Protein AF-A0A962IP08-F1 (afdb_monomer_lite)

Sequence (104 aa):
ALADPRTLIITAAREDRSSFGCGPDSDFTYFGRAYFIHALNQVGDLQSAFKLAAEEIAEREAEEERLASEPQIRVGAEISARLEAWQQGFELGPVLEWPLAERP

Structure (mmCIF, N/CA/C/O backbone):
data_AF-A0A962IP08-F1
#
_entry.id   AF-A0A962IP08-F1
#
loop_
_atom_site.group_PDB
_atom_site.id
_atom_site.type_symbol
_atom_site.label_atom_id
_atom_site.label_alt_id
_atom_site.label_comp_id
_atom_site.label_asym_id
_atom_site.label_entity_id
_atom_site.label_seq_id
_atom_site.pdbx_PDB_ins_code
_atom_site.Cartn_x
_atom_site.Cartn_y
_atom_site.Cartn_z
_atom_site.occupancy
_atom_site.B_iso_or_equiv
_atom_site.auth_seq_id
_atom_site.auth_comp_id
_atom_site.auth_asym_id
_atom_site.auth_atom_id
_atom_site.pdbx_PDB_model_num
ATOM 1 N N . ALA A 1 1 ? -6.914 -17.947 10.517 1.00 79.50 1 ALA A N 1
ATOM 2 C CA . ALA A 1 1 ? -6.515 -17.410 9.198 1.00 79.50 1 ALA A CA 1
ATOM 3 C C . ALA A 1 1 ? -6.213 -15.927 9.370 1.00 79.50 1 ALA A C 1
ATOM 5 O O . ALA A 1 1 ? -6.748 -15.362 10.311 1.00 79.50 1 ALA A O 1
ATOM 6 N N . LEU A 1 2 ? -5.371 -15.319 8.523 1.00 90.62 2 LEU A N 1
ATOM 7 C CA . LEU A 1 2 ? -5.099 -13.875 8.609 1.00 90.62 2 LEU A CA 1
ATOM 8 C C . LEU A 1 2 ? -6.341 -13.051 8.238 1.00 90.62 2 LEU A C 1
ATOM 10 O O . LEU A 1 2 ? -6.596 -12.036 8.864 1.00 90.62 2 LEU A O 1
ATOM 14 N N . ALA A 1 3 ? -7.111 -13.505 7.244 1.00 96.06 3 ALA A N 1
ATOM 15 C CA . ALA A 1 3 ? -8.356 -12.865 6.834 1.00 96.06 3 ALA A CA 1
ATOM 16 C C . ALA A 1 3 ? -9.519 -13.279 7.742 1.00 96.06 3 ALA A C 1
ATOM 18 O O . ALA A 1 3 ? -9.918 -14.446 7.757 1.00 96.06 3 ALA A O 1
ATOM 19 N N . ASP A 1 4 ? -10.078 -12.302 8.449 1.00 97.44 4 ASP A N 1
ATOM 20 C CA . ASP A 1 4 ? -11.296 -12.416 9.250 1.00 97.44 4 ASP A CA 1
ATOM 21 C C . ASP A 1 4 ? -12.070 -11.071 9.300 1.00 97.44 4 ASP A C 1
ATOM 23 O O . ASP A 1 4 ? -11.540 -10.040 8.863 1.00 97.44 4 ASP A O 1
ATOM 27 N N . PRO A 1 5 ? -13.319 -11.037 9.814 1.00 98.19 5 PRO A N 1
ATOM 28 C CA . PRO A 1 5 ? -14.139 -9.820 9.850 1.00 98.19 5 PRO A CA 1
ATOM 29 C C . PRO A 1 5 ? -13.519 -8.606 10.565 1.00 98.19 5 PRO A C 1
ATOM 31 O O . PRO A 1 5 ? -13.946 -7.484 10.305 1.00 98.19 5 PRO A O 1
ATOM 34 N N . ARG A 1 6 ? -12.529 -8.796 11.439 1.00 97.38 6 ARG A N 1
ATOM 35 C CA . ARG A 1 6 ? -11.844 -7.770 12.245 1.00 97.38 6 ARG A CA 1
ATOM 36 C C . ARG A 1 6 ? -10.500 -7.338 11.661 1.00 97.38 6 ARG A C 1
ATOM 38 O O . ARG A 1 6 ? -9.773 -6.591 12.312 1.00 97.38 6 ARG A O 1
ATOM 45 N N . THR A 1 7 ? -10.168 -7.770 10.447 1.00 97.88 7 THR A N 1
ATOM 46 C CA . THR A 1 7 ? -8.867 -7.492 9.823 1.00 97.88 7 THR A CA 1
ATOM 47 C C . THR A 1 7 ? -8.999 -6.697 8.532 1.00 97.88 7 THR A C 1
ATOM 49 O O . THR A 1 7 ? -9.889 -6.937 7.713 1.00 97.88 7 THR A O 1
ATOM 52 N N . LEU A 1 8 ? -8.091 -5.736 8.361 1.00 97.75 8 LEU A N 1
ATOM 53 C CA . LEU A 1 8 ? -7.771 -5.114 7.083 1.00 97.75 8 LEU A CA 1
ATOM 54 C C . LEU A 1 8 ? -6.440 -5.711 6.629 1.00 97.75 8 LEU A C 1
ATOM 56 O O . LEU A 1 8 ? -5.458 -5.645 7.367 1.00 97.75 8 LEU A O 1
ATOM 60 N N . ILE A 1 9 ? -6.402 -6.285 5.433 1.00 97.88 9 ILE A N 1
ATOM 61 C CA . ILE A 1 9 ? -5.179 -6.836 4.849 1.00 97.88 9 ILE A CA 1
ATOM 62 C C . ILE A 1 9 ? -4.938 -6.124 3.534 1.00 97.88 9 ILE A C 1
ATOM 64 O O . ILE A 1 9 ? -5.827 -6.079 2.685 1.00 97.88 9 ILE A O 1
ATOM 68 N N . ILE A 1 10 ? -3.727 -5.610 3.365 1.00 98.31 10 ILE A N 1
ATOM 69 C CA . ILE A 1 10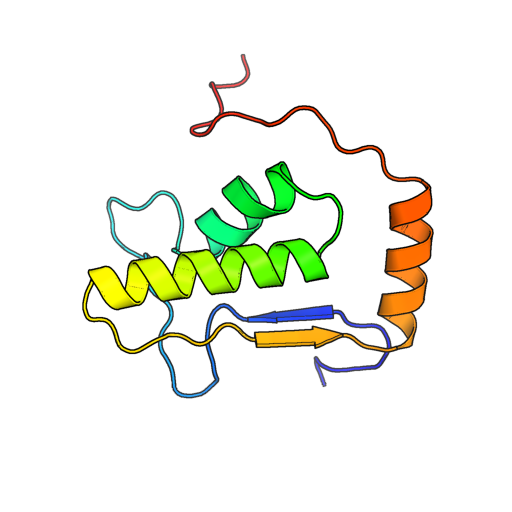 ? -3.262 -5.034 2.111 1.00 98.31 10 ILE A CA 1
ATOM 70 C C . ILE A 1 10 ? -1.979 -5.760 1.715 1.00 98.31 10 ILE A C 1
ATOM 72 O O . ILE A 1 10 ? -1.098 -5.956 2.554 1.00 98.31 10 ILE A O 1
ATOM 76 N N . THR A 1 11 ? -1.881 -6.180 0.456 1.00 98.19 11 THR A N 1
ATOM 77 C CA . THR A 1 11 ? -0.678 -6.806 -0.100 1.00 98.19 11 THR A CA 1
ATOM 78 C C . THR A 1 11 ? -0.158 -5.996 -1.277 1.00 98.19 11 THR A C 1
ATOM 80 O O . THR A 1 11 ? -0.928 -5.474 -2.081 1.00 98.19 11 THR A O 1
ATOM 83 N N . ALA A 1 12 ? 1.168 -5.919 -1.389 1.00 98.25 12 ALA A N 1
ATOM 84 C CA . 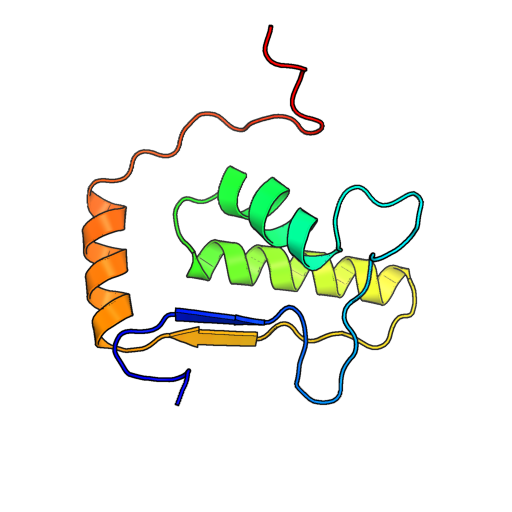ALA A 1 12 ? 1.842 -5.192 -2.462 1.00 98.25 12 ALA A CA 1
ATOM 85 C C . ALA A 1 12 ? 1.710 -5.862 -3.841 1.00 98.25 12 ALA A C 1
ATOM 87 O O . ALA A 1 12 ? 1.985 -5.224 -4.846 1.00 98.25 12 ALA A O 1
ATOM 88 N N . ALA A 1 13 ? 1.310 -7.136 -3.887 1.00 98.44 13 ALA A N 1
ATOM 89 C CA . ALA A 1 13 ? 1.100 -7.875 -5.124 1.00 98.44 13 ALA A CA 1
ATOM 90 C C . ALA A 1 13 ? 0.051 -8.984 -4.950 1.00 98.44 13 ALA A C 1
ATOM 92 O O . ALA A 1 13 ? -0.256 -9.400 -3.820 1.00 98.44 13 ALA A O 1
ATOM 93 N N . ARG A 1 14 ? -0.466 -9.476 -6.078 1.00 98.44 14 ARG A N 1
ATOM 94 C CA . ARG A 1 14 ? -1.246 -10.716 -6.188 1.00 98.44 14 ARG A CA 1
ATOM 95 C C . ARG A 1 14 ? -0.365 -11.940 -5.903 1.00 98.44 14 ARG A C 1
ATOM 97 O O . ARG A 1 14 ? 0.855 -11.880 -6.003 1.00 98.44 14 ARG A O 1
ATOM 104 N N . GLU A 1 15 ? -0.993 -13.061 -5.554 1.00 97.31 15 GLU A N 1
ATOM 105 C CA . GLU A 1 15 ? -0.316 -14.283 -5.086 1.00 97.31 15 GLU A CA 1
ATOM 106 C C . GLU A 1 15 ? 0.732 -14.874 -6.048 1.00 97.31 15 GLU A C 1
ATOM 108 O O . GLU A 1 15 ? 1.698 -15.485 -5.602 1.00 97.31 15 GLU A O 1
ATOM 113 N N . ASP A 1 16 ? 0.558 -14.685 -7.352 1.00 97.50 16 ASP A N 1
ATOM 114 C CA . ASP A 1 16 ? 1.415 -15.192 -8.429 1.00 97.50 16 ASP A CA 1
ATOM 115 C C . ASP A 1 16 ? 2.161 -14.057 -9.162 1.00 97.50 16 ASP A C 1
ATOM 117 O O . ASP A 1 16 ? 2.671 -14.242 -10.272 1.00 97.50 16 ASP A O 1
ATOM 121 N N . ARG A 1 17 ? 2.221 -12.867 -8.554 1.00 97.56 17 ARG A N 1
ATOM 122 C CA . ARG A 1 17 ? 2.919 -11.686 -9.072 1.00 97.56 17 ARG A CA 1
ATOM 123 C C . ARG A 1 17 ? 4.065 -11.285 -8.150 1.00 97.56 17 ARG A C 1
ATOM 125 O O . ARG A 1 17 ? 4.086 -11.593 -6.962 1.00 97.56 17 ARG A O 1
ATOM 132 N N . SER A 1 18 ? 5.039 -10.577 -8.713 1.00 96.81 18 SER A N 1
ATOM 133 C CA . SER A 1 18 ? 6.102 -9.931 -7.936 1.00 96.81 18 SER A CA 1
ATOM 134 C C . SER A 1 18 ? 5.740 -8.479 -7.639 1.00 96.81 18 SER A C 1
ATOM 136 O O . SER A 1 18 ? 5.084 -7.831 -8.444 1.00 96.81 18 SER A O 1
ATOM 138 N N . SER A 1 19 ? 6.209 -7.974 -6.499 1.00 96.12 19 SER A N 1
ATOM 139 C CA . SER A 1 19 ? 6.272 -6.537 -6.201 1.00 96.12 19 SER A CA 1
ATOM 140 C C . SER A 1 19 ? 7.669 -6.009 -6.542 1.00 96.12 19 SER A C 1
ATOM 142 O O . SER A 1 19 ? 8.643 -6.765 -6.510 1.00 96.12 19 SER A O 1
ATOM 144 N N . PHE A 1 20 ? 7.789 -4.706 -6.805 1.00 96.19 20 PHE A N 1
ATOM 145 C CA . PHE A 1 20 ? 9.034 -4.078 -7.261 1.00 96.19 20 PHE A CA 1
ATOM 146 C C . PHE A 1 20 ? 9.547 -2.980 -6.311 1.00 96.19 20 PHE A C 1
ATOM 148 O O . PHE A 1 20 ? 8.875 -2.578 -5.356 1.00 96.19 20 PHE A O 1
ATOM 155 N N . GLY A 1 21 ? 10.771 -2.508 -6.572 1.00 91.44 21 GLY A N 1
ATOM 156 C CA . GLY A 1 21 ? 11.415 -1.417 -5.831 1.00 91.44 21 GLY A CA 1
ATOM 157 C C . GLY A 1 21 ? 12.343 -1.834 -4.686 1.00 91.44 21 GLY A C 1
ATOM 158 O O . GLY A 1 21 ? 12.699 -0.995 -3.873 1.00 91.44 21 GLY A O 1
ATOM 159 N N . CYS A 1 22 ? 12.755 -3.104 -4.604 1.00 85.88 22 CYS A N 1
ATOM 160 C CA . CYS A 1 22 ? 13.737 -3.581 -3.613 1.00 85.88 22 CYS A CA 1
ATOM 161 C C . CYS A 1 22 ? 15.192 -3.482 -4.124 1.00 85.88 22 CYS A C 1
ATOM 163 O O . CYS A 1 22 ? 15.935 -4.463 -4.068 1.00 85.88 22 CYS A O 1
ATOM 165 N N . GLY A 1 23 ? 15.586 -2.335 -4.685 1.00 83.06 23 GLY A N 1
ATOM 166 C CA . GLY A 1 23 ? 16.950 -2.098 -5.172 1.00 83.06 23 GLY A CA 1
ATOM 167 C C . GLY A 1 23 ? 17.878 -1.509 -4.099 1.00 83.06 23 GLY A C 1
ATOM 168 O O . GLY A 1 23 ? 17.386 -0.910 -3.146 1.00 83.06 23 GLY A O 1
ATOM 169 N N . PRO A 1 24 ? 19.212 -1.625 -4.252 1.00 78.19 24 PRO A N 1
ATOM 170 C CA . PRO A 1 24 ? 20.180 -1.051 -3.308 1.00 78.19 24 PRO A CA 1
ATOM 171 C C . PRO A 1 24 ? 20.093 0.481 -3.196 1.00 78.19 24 PRO A C 1
ATOM 173 O O . PRO A 1 24 ? 20.427 1.026 -2.151 1.00 78.19 24 PRO A O 1
ATOM 176 N N . ASP A 1 25 ? 19.594 1.151 -4.235 1.00 77.50 25 ASP A N 1
ATOM 177 C CA . ASP A 1 25 ? 19.415 2.609 -4.280 1.00 77.50 25 ASP A CA 1
ATOM 178 C C . ASP A 1 25 ? 17.971 3.044 -3.953 1.00 77.50 25 ASP A C 1
ATOM 180 O O . ASP A 1 25 ? 17.585 4.187 -4.188 1.00 77.50 25 ASP A O 1
ATOM 184 N N . SER A 1 26 ? 17.117 2.121 -3.494 1.00 82.69 26 SER A N 1
ATOM 185 C CA . SER A 1 26 ? 15.702 2.394 -3.224 1.00 82.69 26 SER A CA 1
ATOM 186 C C . SER A 1 26 ? 15.444 2.566 -1.729 1.00 82.69 26 SER A C 1
ATOM 188 O O . SER A 1 26 ? 15.497 1.598 -0.978 1.00 82.69 26 SER A O 1
ATOM 190 N N . ASP A 1 27 ? 15.057 3.775 -1.311 1.00 85.56 27 ASP A N 1
ATOM 191 C CA . ASP A 1 27 ? 14.618 4.031 0.075 1.00 85.56 27 ASP A CA 1
ATOM 192 C C . ASP A 1 27 ? 13.323 3.282 0.435 1.00 85.56 27 ASP A C 1
ATOM 194 O O . ASP A 1 27 ? 13.059 2.985 1.597 1.00 85.56 27 ASP A O 1
ATOM 198 N N . PHE A 1 28 ? 12.490 3.001 -0.574 1.00 90.12 28 PHE A N 1
ATOM 199 C CA . PHE A 1 28 ? 11.198 2.335 -0.440 1.00 90.12 28 PHE A CA 1
ATOM 200 C C . PHE A 1 28 ? 10.876 1.483 -1.667 1.00 90.12 28 PHE A C 1
ATOM 202 O O . PHE A 1 28 ? 11.237 1.828 -2.794 1.00 90.12 28 PHE A O 1
ATOM 209 N N . THR A 1 29 ? 10.090 0.427 -1.441 1.00 95.06 29 THR A N 1
ATOM 210 C CA . THR A 1 29 ? 9.408 -0.315 -2.510 1.00 95.06 29 THR A CA 1
ATOM 211 C C . THR A 1 29 ? 8.376 0.566 -3.213 1.00 95.06 29 THR A C 1
ATOM 213 O O . THR A 1 29 ? 7.9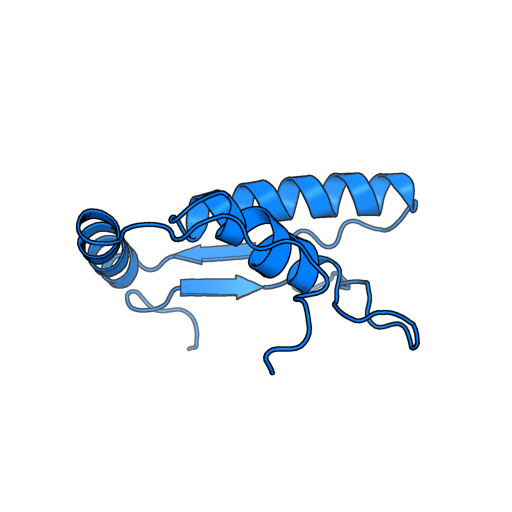61 1.594 -2.671 1.00 95.06 29 THR A O 1
ATOM 216 N N . TYR A 1 30 ? 7.916 0.161 -4.402 1.00 96.06 30 TYR A N 1
ATOM 217 C CA . TYR A 1 30 ? 6.915 0.944 -5.147 1.00 96.06 30 TYR A CA 1
ATOM 218 C C . TYR A 1 30 ? 5.643 1.099 -4.317 1.00 96.06 30 TYR A C 1
ATOM 220 O O . TYR A 1 30 ? 5.171 2.213 -4.107 1.00 96.06 30 TYR A O 1
ATOM 228 N N . PHE A 1 31 ? 5.181 -0.005 -3.723 1.00 97.69 31 PHE A N 1
ATOM 229 C CA . PHE A 1 31 ? 4.052 0.010 -2.803 1.00 97.69 31 PHE A CA 1
ATOM 230 C C . PHE A 1 31 ? 4.297 0.889 -1.572 1.00 97.69 31 PHE A C 1
ATOM 232 O O . PHE A 1 31 ? 3.431 1.673 -1.193 1.00 97.69 31 PHE A O 1
ATOM 239 N N . GLY A 1 32 ? 5.474 0.779 -0.947 1.00 95.56 32 GLY A N 1
ATOM 240 C CA . GLY A 1 32 ? 5.800 1.554 0.247 1.00 95.56 32 GLY A CA 1
ATOM 241 C C . GLY A 1 32 ? 5.751 3.061 -0.006 1.00 95.56 32 GLY A C 1
ATOM 242 O O . GLY A 1 32 ? 5.152 3.798 0.777 1.00 95.56 32 GLY A O 1
ATOM 243 N N . ARG A 1 33 ? 6.315 3.504 -1.135 1.00 94.94 33 ARG A N 1
ATOM 244 C CA . ARG A 1 33 ? 6.293 4.906 -1.559 1.00 94.94 33 ARG A CA 1
ATOM 245 C C . ARG A 1 33 ? 4.872 5.371 -1.889 1.00 94.94 33 ARG A C 1
ATOM 247 O O . ARG A 1 33 ? 4.405 6.335 -1.287 1.00 94.94 33 ARG A O 1
ATOM 254 N N . ALA A 1 34 ? 4.178 4.653 -2.767 1.00 96.94 34 ALA A N 1
ATOM 255 C CA . ALA A 1 34 ? 2.850 5.040 -3.229 1.00 96.94 34 ALA A CA 1
ATOM 256 C C . ALA A 1 34 ? 1.825 5.075 -2.081 1.00 96.94 34 ALA A C 1
ATOM 258 O O . ALA A 1 34 ? 1.083 6.041 -1.934 1.00 96.94 34 ALA A O 1
ATOM 259 N N . TYR A 1 35 ? 1.808 4.064 -1.204 1.00 97.62 35 TYR A N 1
ATOM 260 C CA . TYR A 1 35 ? 0.805 3.980 -0.139 1.00 97.62 35 TYR A CA 1
ATOM 261 C C . TYR A 1 35 ? 1.109 4.887 1.059 1.00 97.62 35 TYR A C 1
ATOM 263 O O . TYR A 1 35 ? 0.240 5.649 1.482 1.00 97.62 35 TYR A O 1
ATOM 271 N N . PHE A 1 36 ? 2.325 4.836 1.614 1.00 94.31 36 PHE A N 1
ATOM 272 C CA . PHE A 1 36 ? 2.634 5.553 2.858 1.00 94.31 36 PHE A CA 1
ATOM 273 C C . PHE A 1 36 ? 3.100 6.990 2.639 1.00 94.31 36 PHE A C 1
ATOM 275 O O . PHE A 1 36 ? 2.729 7.864 3.417 1.00 94.31 36 PHE A O 1
ATOM 282 N N . ILE A 1 37 ? 3.915 7.238 1.612 1.00 93.56 37 ILE A N 1
ATOM 283 C CA . ILE A 1 37 ? 4.534 8.554 1.404 1.00 93.56 37 ILE A CA 1
ATOM 284 C C . ILE A 1 37 ? 3.637 9.463 0.567 1.00 93.56 37 ILE A C 1
ATOM 286 O O . ILE A 1 37 ? 3.541 10.655 0.855 1.00 93.56 37 ILE A O 1
ATOM 290 N N . HIS A 1 38 ? 2.970 8.916 -0.451 1.00 94.56 38 HIS A N 1
ATOM 291 C CA . HIS A 1 38 ? 2.111 9.703 -1.332 1.00 94.56 38 HIS A CA 1
ATOM 292 C C . HIS A 1 38 ? 0.643 9.651 -0.903 1.00 94.56 38 HIS A C 1
ATOM 294 O O . HIS A 1 38 ? 0.083 10.684 -0.542 1.00 94.56 38 HIS A O 1
ATOM 300 N N . ALA A 1 39 ? 0.007 8.479 -0.919 1.00 96.75 39 ALA A N 1
ATOM 301 C CA . ALA A 1 39 ? -1.443 8.383 -0.788 1.00 96.75 39 ALA A CA 1
ATOM 302 C C . ALA A 1 39 ? -1.951 8.731 0.621 1.00 96.75 39 ALA A C 1
ATOM 304 O O . ALA A 1 39 ? -2.801 9.608 0.761 1.00 96.75 39 ALA A O 1
ATOM 305 N N . LEU A 1 40 ? -1.401 8.125 1.682 1.00 94.69 40 LEU A N 1
ATOM 306 C CA . LEU A 1 40 ? -1.799 8.434 3.069 1.00 94.69 40 LEU A CA 1
ATOM 307 C C . LEU A 1 40 ? -1.426 9.849 3.528 1.00 94.69 40 LEU A C 1
ATOM 309 O O . LEU A 1 40 ? -1.971 10.353 4.506 1.00 94.69 40 LEU A O 1
ATOM 313 N N . ASN A 1 41 ? -0.505 10.494 2.820 1.00 93.06 41 ASN A N 1
ATOM 314 C CA . ASN A 1 41 ? -0.118 11.879 3.059 1.00 93.06 41 ASN A CA 1
ATOM 315 C C . ASN A 1 41 ? -1.112 12.867 2.414 1.00 93.06 41 ASN A C 1
ATOM 317 O O . ASN A 1 41 ? -1.162 14.034 2.786 1.00 93.06 41 ASN A O 1
ATOM 321 N N . GLN A 1 42 ? -1.919 12.393 1.459 1.00 90.81 42 GLN A N 1
ATOM 322 C CA . GLN A 1 42 ? -2.946 13.170 0.760 1.00 90.81 42 GLN A CA 1
ATOM 323 C C . GLN A 1 42 ? -4.357 12.900 1.292 1.00 90.81 42 GLN A C 1
ATOM 325 O O . GLN A 1 42 ? -5.190 13.806 1.303 1.00 90.81 42 GLN A O 1
ATOM 330 N N . VAL A 1 43 ? -4.649 11.664 1.719 1.00 91.94 43 VAL A N 1
ATOM 331 C CA . VAL A 1 43 ? -5.984 11.259 2.183 1.00 91.94 43 VAL A CA 1
ATOM 332 C C . VAL A 1 43 ? -5.935 10.528 3.525 1.00 91.94 43 VAL A C 1
ATOM 334 O O . VAL A 1 43 ? -5.081 9.680 3.762 1.00 91.94 43 VAL A O 1
ATOM 337 N N . GLY A 1 44 ? -6.906 10.813 4.400 1.00 86.31 44 GLY A N 1
ATOM 338 C CA . GLY A 1 44 ? -7.029 10.185 5.725 1.00 86.31 44 GLY A CA 1
ATOM 339 C C . GLY A 1 44 ? -7.749 8.827 5.745 1.00 86.31 44 GLY A C 1
ATOM 340 O O . GLY A 1 44 ? -7.970 8.268 6.819 1.00 86.31 44 GLY A O 1
ATOM 341 N N . ASP A 1 45 ? -8.141 8.293 4.584 1.00 91.50 45 ASP A N 1
ATOM 342 C CA . ASP A 1 45 ? -8.832 7.006 4.466 1.00 91.50 45 ASP A CA 1
ATOM 343 C C . ASP A 1 45 ? -7.914 5.927 3.877 1.00 91.50 45 ASP A C 1
ATOM 345 O O . ASP A 1 45 ? -7.397 6.073 2.772 1.00 91.50 45 ASP A O 1
ATOM 349 N N . LEU A 1 46 ? -7.763 4.810 4.596 1.00 95.25 46 LEU A N 1
ATOM 350 C CA . LEU A 1 46 ? -6.889 3.696 4.213 1.00 95.25 46 LEU A CA 1
ATOM 351 C C . LEU A 1 46 ? -7.313 3.053 2.881 1.00 95.25 46 LEU A C 1
ATOM 353 O O . LEU A 1 46 ? -6.468 2.651 2.085 1.00 95.25 46 LEU A O 1
ATOM 357 N N . GLN A 1 47 ? -8.620 2.953 2.616 1.00 96.00 47 GLN A N 1
ATOM 358 C CA . GLN A 1 47 ? -9.124 2.323 1.390 1.00 96.00 47 GLN A CA 1
ATOM 359 C C . GLN A 1 47 ? -8.947 3.236 0.171 1.00 96.00 47 GLN A C 1
ATOM 361 O O . GLN A 1 47 ? -8.558 2.774 -0.901 1.00 96.00 47 GLN A O 1
ATOM 366 N N . SER A 1 48 ? -9.195 4.533 0.332 1.00 96.00 48 SER A N 1
ATOM 367 C CA . SER A 1 48 ? -8.945 5.551 -0.691 1.00 96.00 48 SER A CA 1
ATOM 368 C C . SER A 1 48 ? -7.454 5.687 -0.971 1.00 96.00 48 SER A C 1
ATOM 370 O O . SER A 1 48 ? -7.064 5.721 -2.135 1.00 96.00 48 SER A O 1
ATOM 372 N N . ALA A 1 49 ? -6.611 5.656 0.066 1.00 97.75 49 ALA A N 1
ATOM 373 C CA . ALA A 1 49 ? -5.164 5.645 -0.105 1.00 97.75 49 ALA A CA 1
ATOM 374 C C . ALA A 1 49 ? -4.694 4.416 -0.895 1.00 97.75 49 ALA A C 1
ATOM 376 O O . ALA A 1 49 ? -3.813 4.523 -1.742 1.00 97.75 49 ALA A O 1
ATOM 377 N N . PHE A 1 50 ? -5.311 3.252 -0.674 1.00 98.44 50 PHE A N 1
ATOM 378 C CA . PHE A 1 50 ? -4.985 2.048 -1.434 1.00 98.44 50 PHE A CA 1
ATOM 379 C C . PHE A 1 50 ? -5.333 2.199 -2.918 1.00 98.44 50 PHE A C 1
ATOM 381 O O . PHE A 1 50 ? -4.540 1.790 -3.759 1.00 98.44 50 PHE A O 1
ATOM 388 N N . LYS A 1 51 ? -6.482 2.803 -3.248 1.00 98.25 51 LYS A N 1
ATOM 389 C CA . LYS A 1 51 ? -6.870 3.054 -4.647 1.00 98.25 51 LYS A CA 1
ATOM 390 C C . LYS A 1 51 ? -5.863 3.962 -5.352 1.00 98.25 51 LYS A C 1
ATOM 392 O O . LYS A 1 51 ? -5.364 3.581 -6.402 1.00 98.25 51 LYS A O 1
ATOM 397 N N . LEU A 1 52 ? -5.511 5.088 -4.726 1.00 98.31 52 LEU A N 1
ATOM 398 C CA . LEU A 1 52 ? -4.503 6.014 -5.254 1.00 98.31 52 LEU A CA 1
ATOM 399 C C . LEU A 1 52 ? -3.146 5.325 -5.436 1.00 98.31 52 LEU A C 1
ATOM 401 O O . LEU A 1 52 ? -2.517 5.447 -6.481 1.00 98.31 52 LEU A O 1
ATOM 405 N N . ALA A 1 53 ? -2.716 4.546 -4.441 1.00 98.50 53 ALA A N 1
ATOM 406 C CA . ALA A 1 53 ? -1.458 3.820 -4.523 1.00 98.50 53 ALA A CA 1
ATOM 407 C C . ALA A 1 53 ? -1.467 2.763 -5.636 1.00 98.50 53 ALA A C 1
ATOM 409 O O . ALA A 1 53 ? -0.475 2.612 -6.338 1.00 98.50 53 ALA A O 1
ATOM 410 N N . ALA A 1 54 ? -2.570 2.031 -5.810 1.00 98.62 54 ALA A N 1
ATOM 411 C CA . ALA A 1 54 ? -2.693 1.026 -6.862 1.00 98.62 54 ALA A CA 1
ATOM 412 C C . ALA A 1 54 ? -2.652 1.651 -8.265 1.00 98.62 54 ALA A C 1
ATOM 414 O O . ALA A 1 54 ? -2.045 1.068 -9.160 1.00 98.62 54 ALA A O 1
ATOM 415 N N . GLU A 1 55 ? -3.254 2.829 -8.445 1.00 98.50 55 GLU A N 1
ATOM 416 C CA . GLU A 1 55 ? -3.184 3.604 -9.690 1.00 98.50 55 GLU A CA 1
ATOM 417 C C . GLU A 1 55 ? -1.747 4.060 -9.983 1.00 98.50 55 GLU A C 1
ATOM 419 O O . GLU A 1 55 ? -1.233 3.778 -11.063 1.00 98.50 55 GLU A O 1
ATOM 424 N N . GLU A 1 56 ? -1.066 4.660 -9.001 1.00 98.25 56 GLU A N 1
ATOM 425 C CA . GLU A 1 56 ? 0.328 5.112 -9.138 1.00 98.25 56 GLU A CA 1
ATOM 426 C C . GLU A 1 56 ? 1.286 3.951 -9.456 1.00 98.25 56 GLU A C 1
ATOM 428 O O . GLU A 1 56 ? 2.158 4.055 -10.320 1.00 98.25 56 GLU A O 1
ATOM 433 N N . ILE A 1 57 ? 1.121 2.814 -8.772 1.00 98.44 57 ILE A N 1
ATOM 434 C CA . ILE A 1 57 ? 1.932 1.613 -9.007 1.00 98.44 57 ILE A CA 1
ATOM 435 C C . ILE A 1 57 ? 1.691 1.077 -10.420 1.00 98.44 57 ILE A C 1
ATOM 437 O O . ILE A 1 57 ? 2.655 0.732 -11.098 1.00 98.44 57 ILE A O 1
ATOM 441 N N . ALA A 1 58 ? 0.435 1.020 -10.872 1.00 98.56 58 ALA A N 1
ATOM 442 C CA . ALA A 1 58 ? 0.096 0.517 -12.199 1.00 98.56 58 ALA A CA 1
ATOM 443 C C . ALA A 1 58 ? 0.664 1.403 -13.318 1.00 98.56 58 ALA A C 1
ATOM 445 O O . ALA A 1 58 ? 1.171 0.871 -14.306 1.00 98.56 58 ALA A O 1
ATOM 446 N N . GLU A 1 59 ? 0.608 2.728 -13.159 1.00 98.50 59 GLU A N 1
ATOM 447 C CA . GLU A 1 59 ? 1.207 3.682 -14.098 1.00 98.50 59 GLU A CA 1
ATOM 448 C C . GLU A 1 59 ? 2.719 3.468 -14.193 1.00 98.50 59 GLU A C 1
ATOM 450 O O . GLU A 1 59 ? 3.240 3.170 -15.268 1.00 98.50 59 GLU A O 1
ATOM 455 N N . ARG A 1 60 ? 3.410 3.492 -13.051 1.00 97.31 60 ARG A N 1
ATOM 456 C CA . ARG A 1 60 ? 4.859 3.290 -12.999 1.00 97.31 60 ARG A CA 1
ATOM 457 C C . ARG A 1 60 ? 5.290 1.938 -13.569 1.00 97.31 60 ARG A C 1
ATOM 459 O O . ARG A 1 60 ? 6.277 1.843 -14.293 1.00 97.31 60 ARG A O 1
ATOM 466 N N . GLU A 1 61 ? 4.590 0.865 -13.215 1.00 98.12 61 GLU A N 1
ATOM 467 C CA . GLU A 1 61 ? 4.907 -0.473 -13.715 1.00 98.12 61 GLU A CA 1
ATOM 468 C C . GLU A 1 61 ? 4.705 -0.574 -15.229 1.00 98.12 61 GLU A C 1
ATOM 470 O O . GLU A 1 61 ? 5.497 -1.242 -15.891 1.00 98.12 61 GLU A O 1
ATOM 475 N N . ALA A 1 62 ? 3.700 0.109 -15.784 1.00 98.25 62 ALA A N 1
ATOM 476 C CA . ALA A 1 62 ? 3.494 0.179 -17.226 1.00 98.25 62 ALA A CA 1
ATOM 477 C C . ALA A 1 62 ? 4.616 0.960 -17.931 1.00 98.25 62 ALA A C 1
ATOM 479 O O . ALA A 1 62 ? 5.114 0.498 -18.957 1.00 98.25 62 ALA A O 1
ATOM 480 N N . GLU A 1 63 ? 5.048 2.095 -17.372 1.00 97.94 63 GLU A N 1
ATOM 481 C CA . GLU A 1 63 ? 6.177 2.888 -17.888 1.00 97.94 63 GLU A CA 1
ATOM 482 C C . GLU A 1 63 ? 7.492 2.100 -17.902 1.00 97.94 63 GLU A C 1
ATOM 484 O O . GLU A 1 63 ? 8.297 2.228 -18.823 1.00 97.94 63 GLU A O 1
ATOM 489 N N . GLU A 1 64 ? 7.703 1.259 -16.891 1.00 96.44 64 GLU A N 1
ATOM 490 C CA . GLU A 1 64 ? 8.878 0.396 -16.769 1.00 96.44 64 GLU A CA 1
ATOM 491 C C . GLU A 1 64 ? 8.723 -0.962 -17.487 1.00 96.44 64 GLU A C 1
ATOM 493 O O . GLU A 1 64 ? 9.568 -1.846 -17.313 1.00 96.44 64 GLU A O 1
ATOM 498 N N . GLU A 1 65 ? 7.644 -1.158 -18.255 1.00 97.81 65 GLU A N 1
ATOM 499 C CA . GLU A 1 65 ? 7.315 -2.401 -18.974 1.00 97.81 65 GLU A CA 1
ATOM 500 C C . GLU A 1 65 ? 7.326 -3.652 -18.069 1.00 97.81 65 GLU A C 1
ATOM 502 O O . GLU A 1 65 ? 7.698 -4.763 -18.466 1.00 97.81 65 GLU A O 1
ATOM 507 N N . ARG A 1 66 ? 6.924 -3.482 -16.807 1.00 96.38 66 ARG A N 1
ATOM 508 C CA . ARG A 1 66 ? 6.822 -4.557 -15.821 1.00 96.38 66 ARG A CA 1
ATOM 509 C C . ARG A 1 66 ? 5.499 -5.296 -15.960 1.00 96.38 66 ARG A C 1
ATOM 511 O O . ARG A 1 66 ? 4.465 -4.753 -16.337 1.00 96.38 66 ARG A O 1
ATOM 518 N N . LEU A 1 67 ? 5.522 -6.568 -15.574 1.00 97.75 67 LEU A N 1
ATOM 519 C CA . LEU A 1 67 ? 4.295 -7.314 -15.344 1.00 97.75 67 LEU A CA 1
ATOM 520 C C . LEU A 1 67 ? 3.616 -6.767 -14.088 1.00 97.75 67 LEU A C 1
ATOM 522 O O . LEU A 1 67 ? 4.200 -6.871 -13.011 1.00 97.75 67 LEU A O 1
ATOM 526 N N . ALA A 1 68 ? 2.406 -6.225 -14.243 1.00 98.31 68 ALA A N 1
ATOM 527 C CA . ALA A 1 68 ? 1.687 -5.556 -13.164 1.00 98.31 68 ALA A CA 1
ATOM 528 C C . ALA A 1 68 ? 1.615 -6.414 -11.888 1.00 98.31 68 ALA A C 1
ATOM 530 O O . ALA A 1 68 ? 1.233 -7.592 -11.935 1.00 98.31 68 ALA A O 1
ATOM 531 N N . SER A 1 69 ? 1.973 -5.816 -10.753 1.00 98.50 69 SER A N 1
ATOM 532 C CA . SER A 1 69 ? 1.976 -6.479 -9.447 1.00 98.50 69 SER A CA 1
ATOM 533 C C . SER A 1 69 ? 0.562 -6.747 -8.932 1.00 98.50 69 SER A C 1
ATOM 535 O O . SER A 1 69 ? 0.351 -7.724 -8.212 1.00 98.50 69 SER A O 1
ATOM 537 N N . GLU A 1 70 ? -0.412 -5.934 -9.352 1.00 98.56 70 GLU A N 1
ATOM 538 C CA . GLU A 1 70 ? -1.821 -5.999 -8.947 1.00 98.56 70 GLU A CA 1
ATOM 539 C C . GLU A 1 70 ? -1.975 -6.034 -7.406 1.00 98.56 70 GLU A C 1
ATOM 541 O O . GLU A 1 70 ? -2.390 -7.062 -6.856 1.00 98.56 70 GLU A O 1
ATOM 546 N N . PRO A 1 71 ? -1.652 -4.943 -6.673 1.00 98.62 71 PRO A N 1
ATOM 547 C CA . PRO A 1 71 ? -1.845 -4.874 -5.222 1.00 98.62 71 PRO A CA 1
ATOM 548 C C . PRO A 1 71 ? -3.273 -5.262 -4.817 1.00 98.62 71 PRO A C 1
ATOM 550 O O . PRO A 1 71 ? -4.223 -4.999 -5.555 1.00 98.62 71 PRO A O 1
ATOM 553 N N . GLN A 1 72 ? -3.451 -5.888 -3.649 1.00 98.56 72 GLN A N 1
ATOM 554 C CA . GLN A 1 72 ? -4.758 -6.385 -3.196 1.00 98.56 72 GLN A CA 1
ATOM 555 C C . GLN A 1 72 ? -5.152 -5.784 -1.849 1.00 98.56 72 GLN A C 1
ATOM 557 O O . GLN A 1 72 ? -4.308 -5.571 -0.980 1.00 98.56 72 GLN A O 1
ATOM 562 N N . ILE A 1 73 ? -6.457 -5.594 -1.648 1.00 98.38 73 ILE A N 1
ATOM 563 C CA . ILE A 1 73 ? -7.044 -5.179 -0.372 1.00 98.38 73 ILE A CA 1
ATOM 564 C C . ILE A 1 73 ? -8.186 -6.116 0.021 1.00 98.38 73 ILE A C 1
ATOM 566 O O . ILE A 1 73 ? -9.021 -6.509 -0.796 1.00 98.38 73 ILE A O 1
ATOM 570 N N . ARG A 1 74 ? -8.233 -6.490 1.298 1.00 98.00 74 ARG A N 1
ATOM 571 C CA . ARG A 1 74 ? -9.321 -7.258 1.908 1.00 98.00 74 ARG A CA 1
ATOM 572 C C . ARG A 1 74 ? -9.758 -6.543 3.176 1.00 98.00 74 ARG A C 1
ATOM 574 O O . ARG A 1 74 ? -8.952 -6.334 4.078 1.00 98.00 74 ARG A O 1
ATOM 581 N N . VAL A 1 75 ? -11.038 -6.189 3.233 1.00 98.00 75 VAL A N 1
ATOM 582 C CA . VAL A 1 75 ? -11.632 -5.435 4.340 1.00 98.00 75 VAL A CA 1
ATOM 583 C C . VAL A 1 75 ? -12.684 -6.303 5.019 1.00 98.00 75 VAL A C 1
ATOM 585 O O . VAL A 1 75 ? -13.666 -6.702 4.393 1.00 98.00 75 VAL A O 1
ATOM 588 N N . GLY A 1 76 ? -12.472 -6.630 6.291 1.00 98.00 76 GLY A N 1
ATOM 589 C CA . GLY A 1 76 ? -13.481 -7.287 7.114 1.00 98.00 76 GLY A CA 1
ATOM 590 C C . GLY A 1 76 ? -14.608 -6.328 7.529 1.00 98.00 76 GLY A C 1
ATOM 591 O O . GLY A 1 76 ? -14.387 -5.135 7.733 1.00 98.00 76 GLY A O 1
ATOM 592 N N . ALA A 1 77 ? -15.828 -6.847 7.684 1.00 97.00 77 ALA A N 1
ATOM 593 C CA . ALA A 1 77 ? -16.999 -6.024 8.002 1.00 97.00 77 ALA A CA 1
ATOM 594 C C . ALA A 1 77 ? -16.899 -5.303 9.364 1.00 97.00 77 ALA A C 1
ATOM 596 O O . ALA A 1 77 ? -17.293 -4.146 9.478 1.00 97.00 77 ALA A O 1
ATOM 597 N N . GLU A 1 78 ? -16.346 -5.957 10.393 1.00 97.75 78 GLU A N 1
ATOM 598 C CA . GLU A 1 78 ? -16.200 -5.361 11.729 1.00 97.75 78 GLU A CA 1
ATOM 599 C C . GLU A 1 78 ? -15.085 -4.305 11.760 1.00 97.75 78 GLU A C 1
ATOM 601 O O . GLU A 1 78 ? -15.239 -3.269 12.410 1.00 97.75 78 GLU A O 1
ATOM 606 N N . ILE A 1 79 ? -13.976 -4.525 11.036 1.00 97.56 79 ILE A N 1
ATOM 607 C CA . ILE A 1 79 ? -12.909 -3.517 10.955 1.00 97.56 79 ILE A CA 1
ATOM 608 C C . ILE A 1 79 ? -13.341 -2.294 10.146 1.00 97.56 79 ILE A C 1
ATOM 610 O O . ILE A 1 79 ? -12.965 -1.189 10.522 1.00 97.56 79 ILE A O 1
ATOM 614 N N . SER A 1 80 ? -14.163 -2.458 9.097 1.00 95.94 80 SER A N 1
ATOM 615 C CA . SER A 1 80 ? -14.656 -1.329 8.291 1.00 95.94 80 SER A CA 1
ATOM 616 C C . SER A 1 80 ? -15.400 -0.332 9.171 1.00 95.94 80 SER A C 1
ATOM 618 O O . SER A 1 80 ? -15.002 0.826 9.260 1.00 95.94 80 SER A O 1
ATOM 620 N N . ALA A 1 81 ? -16.383 -0.812 9.940 1.00 95.44 81 ALA A N 1
ATOM 621 C CA . ALA A 1 81 ? -17.143 0.030 10.860 1.00 95.44 81 ALA A CA 1
ATOM 622 C C . ALA A 1 81 ? -16.242 0.712 11.907 1.00 95.44 81 ALA A C 1
ATOM 624 O O . ALA A 1 81 ? -16.443 1.874 12.264 1.00 95.44 81 ALA A O 1
ATOM 625 N N . ARG A 1 82 ? -15.215 0.005 12.399 1.00 96.00 82 ARG A N 1
ATOM 626 C CA . ARG A 1 82 ? -14.271 0.555 13.380 1.00 96.00 82 ARG A CA 1
ATOM 627 C C . ARG A 1 82 ? -13.381 1.653 12.794 1.00 96.00 82 ARG A C 1
ATOM 629 O O . ARG A 1 82 ? -13.080 2.608 13.517 1.00 96.00 82 ARG A O 1
ATOM 636 N N . LEU A 1 83 ? -12.948 1.496 11.543 1.00 95.06 83 LEU A N 1
ATOM 637 C CA . LEU A 1 83 ? -12.137 2.466 10.808 1.00 95.06 83 LEU A CA 1
ATOM 638 C C . LEU A 1 83 ? -12.962 3.698 10.428 1.00 95.06 83 LEU A C 1
ATOM 640 O O . LEU A 1 83 ? -12.501 4.806 10.673 1.00 95.06 83 LEU A O 1
ATOM 644 N N . GLU A 1 84 ? -14.194 3.523 9.947 1.00 93.50 84 GLU A N 1
ATOM 645 C CA . GLU A 1 84 ? -15.119 4.627 9.646 1.00 93.50 84 GLU A CA 1
ATOM 646 C C . GLU A 1 84 ? -15.376 5.495 10.887 1.00 93.50 84 GLU A C 1
ATOM 648 O O . GLU A 1 84 ? -15.280 6.721 10.832 1.00 93.50 84 GLU A O 1
ATOM 653 N N . ALA A 1 85 ? -15.621 4.8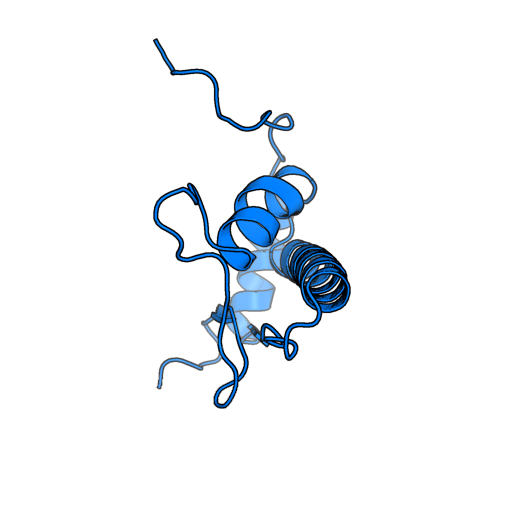68 12.042 1.00 94.25 85 ALA A N 1
ATOM 654 C CA . ALA A 1 85 ? -15.793 5.589 13.302 1.00 94.25 85 ALA A CA 1
ATOM 655 C C . ALA A 1 85 ? -14.516 6.325 13.750 1.00 94.25 85 ALA A C 1
ATOM 657 O O . ALA A 1 85 ? -14.597 7.394 14.349 1.00 94.25 85 ALA A O 1
ATOM 658 N N . TRP A 1 86 ? -13.333 5.763 13.480 1.00 93.50 86 TRP A N 1
ATOM 659 C CA . TRP A 1 86 ? -12.059 6.425 13.777 1.00 93.50 86 TRP A CA 1
ATOM 660 C C . TRP A 1 86 ? -11.818 7.630 12.856 1.00 93.50 86 TRP A C 1
ATOM 662 O O . TRP A 1 86 ? -11.434 8.691 13.343 1.00 93.50 86 TRP A O 1
ATOM 672 N N . GLN A 1 87 ? -12.114 7.495 11.562 1.00 91.12 87 GLN A N 1
ATOM 673 C CA . GLN A 1 87 ? -11.931 8.545 10.555 1.00 91.12 87 GLN A CA 1
ATOM 674 C C . GLN A 1 87 ? -12.789 9.785 10.819 1.00 91.12 87 GLN A C 1
ATOM 676 O O . GLN A 1 87 ? -12.341 10.896 10.563 1.00 91.12 87 GLN A O 1
ATOM 681 N N . GLN A 1 88 ? -13.986 9.629 11.393 1.00 90.69 88 GLN A N 1
ATOM 682 C CA . GLN A 1 88 ? -14.850 10.763 11.759 1.00 90.69 88 GLN A CA 1
ATOM 683 C C . GLN A 1 88 ? -14.222 11.713 12.791 1.00 90.69 88 GLN A C 1
ATOM 685 O O . GLN A 1 88 ? -14.597 12.881 12.849 1.00 90.69 88 GLN A O 1
ATOM 690 N N . GLY A 1 89 ? -13.298 11.214 13.616 1.00 91.25 89 GLY A N 1
ATOM 691 C CA . GLY A 1 89 ? -12.565 12.009 14.603 1.00 91.25 89 GLY A CA 1
ATOM 692 C C . GLY A 1 89 ? -11.098 12.238 14.242 1.00 91.25 89 GLY A C 1
ATOM 693 O O . GLY A 1 89 ? -10.350 12.731 15.084 1.00 91.25 89 GLY A O 1
ATOM 694 N N . PHE A 1 90 ? -10.668 11.835 13.045 1.00 90.19 90 PHE A N 1
ATOM 695 C CA . PHE A 1 90 ? -9.287 11.964 12.604 1.00 90.19 90 PHE A CA 1
ATOM 696 C C . PHE A 1 90 ? -9.102 13.250 11.799 1.00 90.19 90 PHE A C 1
ATOM 698 O O . P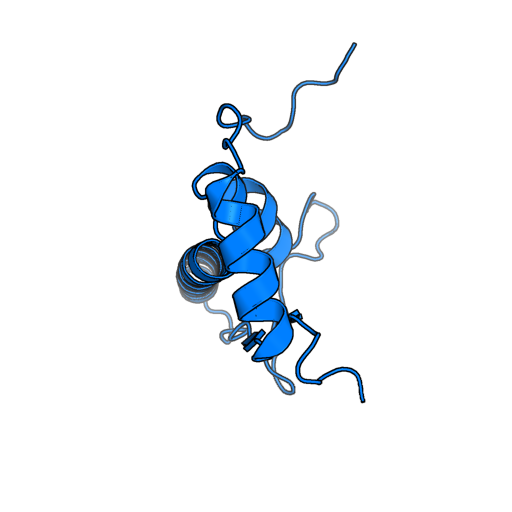HE A 1 90 ? -9.785 13.479 10.804 1.00 90.19 90 PHE A O 1
ATOM 705 N N . GLU A 1 91 ? -8.145 14.073 12.217 1.00 91.31 91 GLU A N 1
ATOM 706 C CA . GLU A 1 91 ? -7.701 15.243 11.467 1.00 91.31 91 GLU A CA 1
ATOM 707 C C . GLU A 1 91 ? -6.378 14.905 10.778 1.00 91.31 91 GLU A C 1
ATOM 709 O O . GLU A 1 91 ? -5.403 14.526 11.435 1.00 91.31 91 GLU A O 1
ATOM 714 N N . LEU A 1 92 ? -6.352 15.004 9.446 1.00 90.06 92 LEU A N 1
ATOM 715 C CA . LEU A 1 92 ? -5.130 14.783 8.681 1.00 90.06 92 LEU A CA 1
ATOM 716 C C . LEU A 1 92 ? -4.149 15.925 8.968 1.00 90.06 92 LEU A C 1
ATOM 718 O O . LEU A 1 92 ? -4.508 17.100 8.895 1.00 90.06 92 LEU A O 1
ATOM 722 N N . GLY A 1 93 ? -2.906 15.570 9.290 1.00 89.88 93 GLY A N 1
ATOM 723 C CA . GLY A 1 93 ? -1.832 16.545 9.446 1.00 89.88 93 GLY A CA 1
ATOM 724 C C . GLY A 1 93 ? -1.476 17.246 8.127 1.00 89.88 93 GLY A C 1
ATOM 725 O O . GLY A 1 93 ? -1.987 16.887 7.065 1.00 89.88 93 GLY A O 1
ATOM 726 N N . PRO A 1 94 ? -0.579 18.245 8.165 1.00 90.69 94 PRO A N 1
ATOM 727 C CA . PRO A 1 94 ? -0.054 18.837 6.942 1.00 90.69 94 PRO A CA 1
ATOM 728 C C . PRO A 1 94 ? 0.678 17.784 6.103 1.00 90.69 94 PRO A C 1
ATOM 730 O O . PRO A 1 94 ? 1.308 16.878 6.654 1.00 90.69 94 PRO A O 1
ATOM 733 N N . VAL A 1 95 ? 0.643 17.957 4.779 1.00 88.94 95 VAL A N 1
ATOM 734 C CA . VAL A 1 95 ? 1.435 17.143 3.850 1.00 88.94 95 VAL A CA 1
ATOM 735 C C . VAL A 1 95 ? 2.911 17.251 4.224 1.00 88.94 95 VAL A C 1
ATOM 737 O O . VAL A 1 95 ? 3.449 18.352 4.359 1.00 88.94 95 VAL A O 1
ATOM 740 N N . LEU A 1 96 ? 3.567 16.105 4.386 1.00 87.44 96 LEU A N 1
ATOM 741 C CA . LEU A 1 96 ? 4.998 16.030 4.659 1.00 87.44 96 LEU A CA 1
ATOM 742 C C . LEU A 1 96 ? 5.776 15.828 3.357 1.00 87.44 96 LEU A C 1
ATOM 744 O O . LEU A 1 96 ? 5.555 14.844 2.655 1.00 87.44 96 LEU A O 1
ATOM 748 N N . GLU A 1 97 ? 6.704 16.728 3.037 1.00 84.00 97 GLU A N 1
ATOM 749 C CA . GLU A 1 97 ? 7.594 16.537 1.887 1.00 84.00 97 GLU A CA 1
ATOM 750 C C . GLU A 1 97 ? 8.578 15.382 2.141 1.00 84.00 97 GLU A C 1
ATOM 752 O O . GLU A 1 97 ? 9.117 15.234 3.241 1.00 84.00 97 GLU A O 1
ATOM 757 N N . TRP A 1 98 ? 8.799 14.553 1.115 1.00 80.94 98 TRP A N 1
ATOM 758 C CA . TRP A 1 98 ? 9.771 13.458 1.136 1.00 80.94 98 TRP A CA 1
ATOM 759 C C . TRP A 1 98 ? 10.993 13.797 0.261 1.00 80.94 98 TRP A C 1
ATOM 761 O O . TRP A 1 98 ? 10.794 14.224 -0.878 1.00 80.94 98 TRP A O 1
ATOM 771 N N . PRO A 1 99 ? 12.241 13.536 0.707 1.00 80.56 99 PRO A N 1
ATOM 772 C CA . PRO A 1 9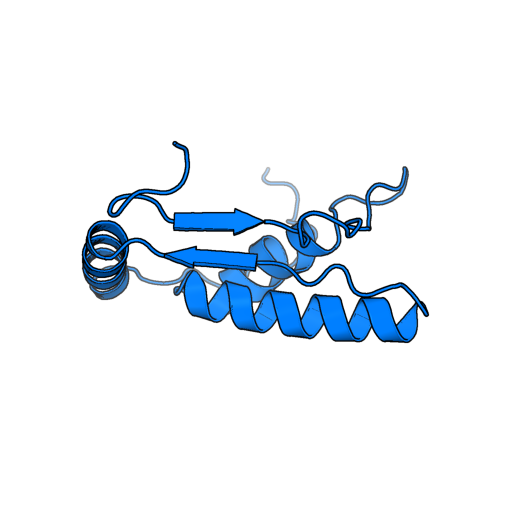9 ? 12.618 12.898 1.971 1.00 80.56 99 PRO A CA 1
ATOM 773 C C . PRO A 1 99 ? 12.303 13.783 3.176 1.00 80.56 99 PRO A C 1
ATOM 775 O O . PRO A 1 99 ? 12.488 14.996 3.117 1.00 80.56 99 PRO A O 1
ATOM 778 N N . LEU A 1 100 ? 11.811 13.169 4.260 1.00 66.44 100 LEU A N 1
ATOM 779 C CA . LEU A 1 100 ? 11.544 13.898 5.500 1.00 66.44 100 LEU A CA 1
ATOM 780 C C . LEU A 1 100 ? 12.844 14.581 5.924 1.00 66.44 100 LEU A C 1
ATOM 782 O O . LEU A 1 100 ? 13.849 13.897 6.124 1.00 66.44 100 LEU A O 1
ATOM 786 N N . ALA A 1 101 ? 12.827 15.910 6.045 1.00 61.50 101 ALA A N 1
ATOM 787 C CA . ALA A 1 101 ? 13.958 16.638 6.604 1.00 61.50 101 ALA A CA 1
ATOM 788 C C . ALA A 1 101 ? 14.359 15.981 7.933 1.00 61.50 101 ALA A C 1
ATOM 790 O O . ALA A 1 101 ? 13.483 15.629 8.734 1.00 61.50 101 ALA A O 1
ATOM 791 N N . GLU A 1 102 ? 15.662 15.780 8.152 1.00 58.19 102 GLU A N 1
ATOM 792 C CA . GLU A 1 102 ? 16.156 15.202 9.400 1.00 58.19 102 GLU A CA 1
ATOM 793 C C . GLU A 1 102 ? 15.560 15.988 10.573 1.00 58.19 102 GLU A C 1
ATOM 795 O O . GLU A 1 102 ? 15.701 17.212 10.663 1.00 58.19 102 GLU A O 1
ATOM 800 N N . ARG A 1 103 ? 14.818 15.294 11.445 1.00 54.66 103 ARG A N 1
ATOM 801 C CA . ARG A 1 103 ? 14.351 15.906 12.688 1.00 54.66 103 ARG A CA 1
ATOM 802 C C . ARG A 1 103 ? 15.602 16.230 13.515 1.00 54.66 103 ARG A C 1
ATOM 804 O O . ARG A 1 103 ? 16.418 15.322 13.669 1.00 54.66 103 ARG A O 1
ATOM 811 N N . PRO A 1 104 ? 15.759 17.469 14.011 1.00 52.00 104 PRO A N 1
ATOM 812 C CA . PRO A 1 104 ? 16.904 17.835 14.839 1.00 52.00 104 PRO A CA 1
ATOM 813 C C . PRO A 1 104 ? 16.984 16.999 16.120 1.00 52.00 104 PRO A C 1
ATOM 815 O O . PRO A 1 104 ? 15.920 16.530 16.598 1.00 52.00 104 PRO A O 1
#

pLDDT: mean 92.61, std 9.24, range [52.0, 98.62]

Foldseek 3Di:
DQDDLQDKDKFQADPPADFAQPDPPGPDTLLRCQQPQPQVLPDVANVRSNVRSLVSQQVVCVVVVHDRRRMDIDHHNNNVVVSVVVSVPDDRDHRADPPHDPDD

Secondary structure (DSSP, 8-state):
---STT-EEEESS-TTS------TT-SS-HHHIIIIIIIHHH-S-HHHHHHHHHHHHHHHHHHTTPPP---EEEE-HHHHHHHHHHHTTPPP-PPPPSSPPPP-

Radius of gyration: 15.18 Å; chains: 1; bounding box: 37×36×34 Å